Protein AF-A0A496QM05-F1 (afdb_monomer_lite)

Secondary structure (DSSP, 8-state):
----HHHHHHHHHHTTSS-HHHHHHHHHHHHHHHHHHHHHHHHHSS---S---SHHHHHHHHHHHH-TT--HHHHHHHHHHHHHHHHHHHHHH--

pLDDT: mean 81.75, std 12.39, range [35.06, 92.94]

Structure (mmCIF, N/CA/C/O backbone):
data_AF-A0A496QM05-F1
#
_entry.id   AF-A0A496QM05-F1
#
loop_
_atom_site.group_PDB
_atom_site.id
_atom_site.type_symbol
_atom_site.label_atom_id
_atom_site.label_alt_id
_atom_site.label_comp_id
_atom_site.label_asym_id
_atom_site.label_entity_id
_atom_site.label_seq_id
_atom_site.pdbx_PDB_ins_code
_atom_site.Cartn_x
_atom_site.Cartn_y
_atom_site.Cartn_z
_atom_site.occupancy
_atom_site.B_iso_or_equiv
_atom_site.auth_seq_id
_atom_site.auth_comp_id
_atom_site.auth_asym_id
_atom_site.auth_atom_id
_atom_site.pdbx_PDB_model_num
ATOM 1 N N . LEU A 1 1 ? 22.540 -7.314 4.298 1.00 35.06 1 LEU A N 1
ATOM 2 C CA . LEU A 1 1 ? 21.984 -7.140 2.940 1.00 35.06 1 LEU A CA 1
ATOM 3 C C . LEU A 1 1 ? 20.474 -7.001 3.058 1.00 35.06 1 LEU A C 1
ATOM 5 O O . LEU A 1 1 ? 19.810 -8.009 3.252 1.00 35.06 1 LEU A O 1
ATOM 9 N N . SER A 1 2 ? 19.907 -5.801 2.961 1.00 40.22 2 SER A N 1
ATOM 10 C CA . SER A 1 2 ? 18.483 -5.684 2.630 1.00 40.22 2 SER A CA 1
ATOM 11 C C . SER A 1 2 ? 18.355 -5.825 1.116 1.00 40.22 2 SER A 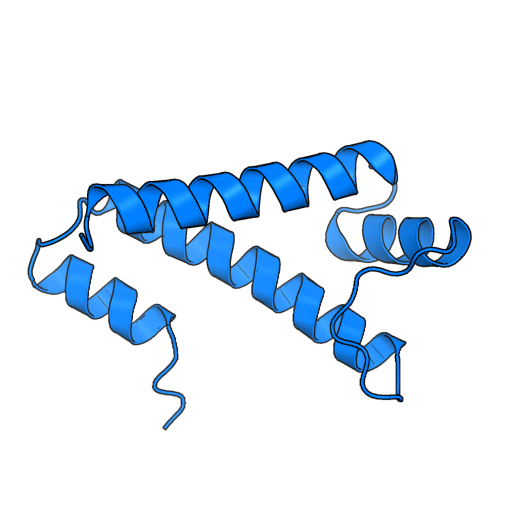C 1
ATOM 13 O O . SER A 1 2 ? 18.100 -4.830 0.450 1.00 40.22 2 SER A O 1
ATOM 15 N N . GLY A 1 3 ? 18.602 -7.036 0.592 1.00 44.41 3 GLY A N 1
ATOM 16 C CA . GLY A 1 3 ? 18.364 -7.412 -0.810 1.00 44.41 3 GLY A CA 1
ATOM 17 C C . GLY A 1 3 ? 16.863 -7.447 -1.066 1.00 44.41 3 GLY A C 1
ATOM 18 O O . GLY A 1 3 ? 16.251 -8.504 -1.189 1.00 44.41 3 GLY A O 1
ATOM 19 N N . ASN A 1 4 ? 16.263 -6.273 -0.934 1.00 69.38 4 ASN A N 1
ATOM 20 C CA . ASN A 1 4 ? 14.842 -6.056 -0.796 1.00 69.38 4 ASN A CA 1
ATOM 21 C C . ASN A 1 4 ? 14.267 -5.789 -2.186 1.00 69.38 4 ASN A C 1
ATOM 23 O O . ASN A 1 4 ? 14.975 -5.323 -3.071 1.00 69.38 4 ASN A O 1
ATOM 27 N N . THR A 1 5 ? 12.985 -6.070 -2.373 1.00 75.88 5 THR A N 1
ATOM 28 C CA . THR A 1 5 ? 12.241 -5.934 -3.631 1.00 75.88 5 THR A CA 1
ATOM 29 C C . THR A 1 5 ? 12.561 -4.663 -4.445 1.00 75.88 5 THR A C 1
ATOM 31 O O . THR A 1 5 ? 12.543 -4.724 -5.671 1.00 75.88 5 THR A O 1
ATOM 34 N N . LEU A 1 6 ? 12.927 -3.543 -3.806 1.00 82.62 6 LEU A N 1
ATOM 35 C CA . LEU A 1 6 ? 13.354 -2.305 -4.474 1.00 82.62 6 LEU A CA 1
ATOM 36 C C . LEU A 1 6 ? 14.644 -2.459 -5.295 1.00 82.62 6 LEU A C 1
ATOM 38 O O . LEU A 1 6 ? 14.694 -1.974 -6.420 1.00 82.62 6 LEU A O 1
ATOM 42 N N . ASP A 1 7 ? 15.657 -3.168 -4.787 1.00 81.69 7 ASP A N 1
ATOM 43 C CA . ASP A 1 7 ? 16.916 -3.406 -5.514 1.00 81.69 7 ASP A CA 1
ATOM 44 C C . ASP A 1 7 ? 16.675 -4.263 -6.766 1.00 81.69 7 ASP A C 1
ATOM 46 O O . ASP A 1 7 ? 17.321 -4.082 -7.802 1.00 81.69 7 ASP A O 1
ATOM 50 N N . GLY A 1 8 ? 15.700 -5.175 -6.681 1.00 83.06 8 GLY A N 1
ATOM 51 C CA . GLY A 1 8 ? 15.213 -5.957 -7.814 1.00 83.06 8 GLY A CA 1
ATOM 52 C C . GLY A 1 8 ? 14.538 -5.074 -8.862 1.00 83.06 8 GLY A C 1
ATOM 53 O O . GLY A 1 8 ? 14.879 -5.158 -10.039 1.00 83.06 8 GLY A O 1
ATOM 54 N N . ILE A 1 9 ? 13.636 -4.178 -8.445 1.00 83.38 9 ILE A N 1
ATOM 55 C CA . ILE A 1 9 ? 12.945 -3.254 -9.360 1.00 83.38 9 ILE A CA 1
ATOM 56 C C . ILE A 1 9 ? 13.936 -2.286 -10.030 1.00 83.38 9 ILE A C 1
ATOM 58 O O . ILE A 1 9 ? 13.852 -2.058 -11.237 1.00 83.38 9 ILE A O 1
ATOM 62 N N . GLU A 1 10 ? 14.912 -1.762 -9.285 1.00 84.06 10 GLU A N 1
ATOM 63 C CA . GLU A 1 10 ? 15.976 -0.909 -9.830 1.00 84.06 10 GLU A CA 1
ATOM 64 C C . GLU A 1 10 ? 16.881 -1.667 -10.811 1.00 84.06 10 GLU A C 1
ATOM 66 O O . GLU A 1 10 ? 17.282 -1.119 -11.838 1.00 84.06 10 GLU A O 1
ATOM 71 N N . SER A 1 11 ? 17.172 -2.943 -10.549 1.00 84.69 11 SER A N 1
ATOM 72 C CA . SER A 1 11 ? 17.897 -3.798 -11.499 1.00 84.69 11 SER A CA 1
ATOM 73 C C . SER A 1 11 ? 17.099 -4.012 -12.792 1.00 84.69 11 SER A C 1
ATOM 75 O O . SER A 1 11 ? 17.641 -3.819 -13.877 1.00 84.69 11 SER A O 1
ATOM 77 N N . LEU A 1 12 ? 15.796 -4.304 -12.699 1.00 84.44 12 LEU A N 1
ATOM 78 C CA . LEU A 1 12 ? 14.916 -4.450 -13.869 1.00 84.44 12 LEU A CA 1
ATOM 79 C C . LEU A 1 12 ? 14.841 -3.162 -14.708 1.00 84.44 12 LEU A C 1
ATOM 81 O O . LEU A 1 12 ? 14.827 -3.221 -15.939 1.00 84.44 12 LEU A O 1
ATOM 85 N N . LYS A 1 13 ? 14.845 -1.998 -14.046 1.00 85.44 13 LYS A N 1
ATOM 86 C CA . LYS A 1 13 ? 14.919 -0.681 -14.693 1.00 85.44 13 LYS A CA 1
ATOM 87 C C . LYS A 1 13 ? 16.244 -0.482 -15.431 1.00 85.44 13 LYS A C 1
ATOM 89 O O . LYS A 1 13 ? 16.242 -0.048 -16.582 1.00 85.44 13 LYS A O 1
ATOM 94 N N . LYS A 1 14 ? 17.375 -0.796 -14.785 1.00 86.31 14 LYS A N 1
ATOM 95 C CA . LYS A 1 14 ? 18.726 -0.653 -15.365 1.00 86.31 14 LYS A CA 1
ATOM 96 C C . LYS A 1 14 ? 18.913 -1.510 -16.613 1.00 86.31 14 LYS A C 1
ATOM 98 O O . LYS A 1 14 ? 19.426 -1.012 -17.611 1.00 86.31 14 LYS A O 1
ATOM 103 N N . GLU A 1 15 ? 18.422 -2.744 -16.575 1.00 88.50 15 GLU A N 1
ATOM 104 C CA . GLU A 1 15 ? 18.449 -3.675 -17.710 1.00 88.50 15 GLU A CA 1
ATOM 105 C C . GLU A 1 15 ? 17.385 -3.356 -18.781 1.00 88.50 15 GLU A C 1
ATOM 107 O O . GLU A 1 15 ? 17.277 -4.063 -19.780 1.00 88.50 15 GLU A O 1
ATOM 112 N N . LYS A 1 16 ? 16.594 -2.283 -18.601 1.00 84.06 16 LYS A N 1
ATOM 113 C CA . LYS A 1 16 ? 15.505 -1.852 -19.500 1.00 84.06 16 LYS A CA 1
ATOM 114 C C . LYS A 1 16 ? 14.452 -2.939 -19.762 1.00 84.06 16 LYS A C 1
ATOM 116 O O . LYS A 1 16 ? 13.780 -2.914 -20.791 1.00 84.06 16 LYS A O 1
ATOM 121 N N . LEU A 1 17 ? 14.292 -3.870 -18.822 1.00 85.25 17 LEU A N 1
ATOM 122 C CA . LEU A 1 17 ? 13.291 -4.941 -18.884 1.00 85.25 17 LEU A CA 1
ATOM 123 C C . LEU A 1 17 ? 11.885 -4.425 -18.558 1.00 85.25 17 LEU A C 1
ATOM 125 O O . LEU A 1 17 ? 10.895 -5.012 -18.983 1.00 85.25 17 LEU A O 1
ATOM 129 N N . LEU A 1 18 ? 11.806 -3.308 -17.832 1.00 85.19 18 LEU A N 1
ATOM 130 C CA . LEU A 1 18 ? 10.573 -2.597 -17.521 1.00 85.19 18 LEU A CA 1
ATOM 131 C C . LEU A 1 18 ? 10.695 -1.111 -17.894 1.00 85.19 18 LEU A C 1
ATOM 133 O O . LEU A 1 18 ? 11.762 -0.519 -17.700 1.00 85.19 18 LEU A O 1
ATOM 137 N N . PRO A 1 19 ? 9.610 -0.475 -18.376 1.00 88.12 19 PRO A N 1
ATOM 138 C CA . PRO A 1 19 ? 9.553 0.975 -18.516 1.00 88.12 19 PRO A CA 1
ATOM 139 C C . PRO A 1 19 ? 9.787 1.679 -17.173 1.00 88.12 19 PRO A C 1
ATOM 141 O O . PRO A 1 19 ? 9.336 1.208 -16.126 1.00 88.12 19 PRO A O 1
ATOM 144 N N . THR A 1 20 ? 10.442 2.841 -17.202 1.00 87.00 20 THR A N 1
ATOM 145 C CA . THR A 1 20 ? 10.758 3.617 -15.988 1.00 87.00 20 THR A CA 1
ATOM 146 C C . THR A 1 20 ? 9.500 3.969 -15.194 1.00 87.00 20 THR A C 1
ATOM 148 O O . THR A 1 20 ? 9.502 3.925 -13.967 1.00 87.00 20 THR A O 1
ATOM 151 N N . GLU A 1 21 ? 8.410 4.265 -15.894 1.00 88.00 21 GLU A N 1
ATOM 152 C CA . GLU A 1 21 ? 7.105 4.611 -15.338 1.00 88.00 21 GLU A CA 1
ATOM 153 C C . GLU A 1 21 ? 6.498 3.426 -14.574 1.00 88.00 21 GLU A C 1
ATOM 155 O O . GLU A 1 21 ? 5.937 3.600 -13.493 1.00 88.00 21 GLU A O 1
ATOM 160 N N . VAL A 1 22 ? 6.671 2.208 -15.101 1.00 87.44 22 VAL A N 1
ATOM 161 C CA . VAL A 1 22 ? 6.230 0.966 -14.450 1.00 87.44 22 VAL A CA 1
ATOM 162 C C . VAL A 1 22 ? 7.055 0.700 -13.193 1.00 87.44 22 VAL A C 1
ATOM 164 O O . VAL A 1 22 ? 6.492 0.377 -12.149 1.00 87.44 22 VAL A O 1
ATOM 167 N N . CYS A 1 23 ? 8.376 0.885 -13.259 1.00 88.44 23 CYS A N 1
ATOM 168 C CA . CYS A 1 23 ? 9.251 0.744 -12.095 1.00 88.44 23 CYS A CA 1
ATOM 169 C C . CYS A 1 23 ? 8.902 1.740 -10.985 1.00 88.44 23 CYS A C 1
ATOM 171 O O . CYS A 1 23 ? 8.830 1.345 -9.825 1.00 88.44 23 CYS A O 1
ATOM 173 N N . HIS A 1 24 ? 8.652 3.009 -11.321 1.00 89.19 24 HIS A N 1
ATOM 174 C CA . HIS A 1 24 ? 8.242 4.006 -10.331 1.00 89.19 24 HIS A CA 1
ATOM 175 C C . HIS A 1 24 ? 6.909 3.632 -9.672 1.00 89.19 24 HIS A C 1
ATOM 177 O O . HIS A 1 24 ? 6.838 3.616 -8.445 1.00 89.19 24 HIS A O 1
ATOM 183 N N . GLY A 1 25 ? 5.900 3.231 -10.454 1.00 90.25 25 GLY A N 1
ATOM 184 C CA . GLY A 1 25 ? 4.621 2.776 -9.900 1.00 90.25 25 GLY A CA 1
ATOM 185 C C . GLY A 1 25 ? 4.766 1.559 -8.977 1.00 90.25 25 GLY A C 1
ATOM 186 O O . GLY A 1 25 ? 4.178 1.522 -7.900 1.00 90.25 25 GLY A O 1
ATOM 187 N N . LEU A 1 26 ? 5.607 0.588 -9.347 1.00 88.06 26 LEU A N 1
ATOM 188 C CA . LEU A 1 26 ? 5.896 -0.582 -8.510 1.00 88.06 26 LEU A CA 1
ATOM 189 C C . LEU A 1 26 ? 6.582 -0.219 -7.190 1.00 88.06 26 LEU A C 1
ATOM 191 O O . LEU A 1 26 ? 6.263 -0.805 -6.155 1.00 88.06 26 LEU A O 1
ATOM 195 N N . ILE A 1 27 ? 7.522 0.727 -7.219 1.00 89.81 27 ILE A N 1
ATOM 196 C CA . ILE A 1 27 ? 8.206 1.212 -6.016 1.00 89.81 27 ILE A CA 1
ATOM 197 C C . ILE A 1 27 ? 7.205 1.894 -5.080 1.00 89.81 27 ILE A C 1
ATOM 199 O O . ILE A 1 27 ? 7.189 1.587 -3.888 1.00 89.81 27 ILE A O 1
ATOM 203 N N . GLU A 1 28 ? 6.353 2.776 -5.606 1.00 90.94 28 GLU A N 1
ATOM 204 C CA . GLU A 1 28 ? 5.322 3.465 -4.822 1.00 90.94 28 GLU A CA 1
ATOM 205 C C . GLU A 1 28 ? 4.335 2.478 -4.187 1.00 90.94 28 GLU A C 1
ATOM 207 O O . GLU A 1 28 ? 4.118 2.515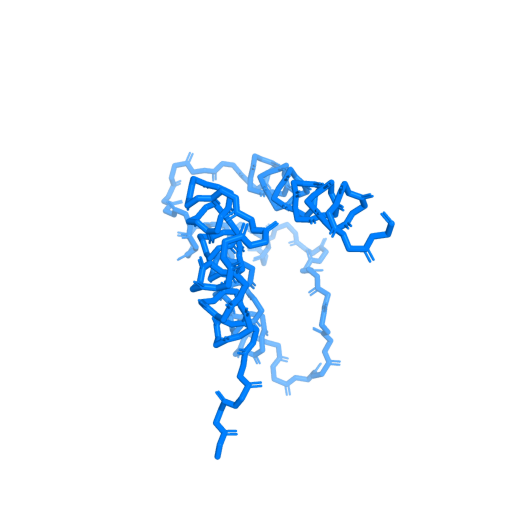 -2.972 1.00 90.94 28 GLU A O 1
ATOM 212 N N . ASP A 1 29 ? 3.805 1.544 -4.981 1.00 91.50 29 ASP A N 1
ATOM 213 C CA . ASP A 1 29 ? 2.862 0.524 -4.519 1.00 91.50 29 ASP A CA 1
ATOM 214 C C . ASP A 1 29 ? 3.492 -0.381 -3.444 1.00 91.50 29 ASP A C 1
ATOM 216 O O . ASP A 1 29 ? 2.879 -0.664 -2.409 1.00 91.50 29 ASP A O 1
ATOM 220 N N . TYR A 1 30 ? 4.744 -0.803 -3.640 1.00 89.31 30 TYR A N 1
ATOM 221 C CA . TYR A 1 30 ? 5.472 -1.615 -2.666 1.00 89.31 30 TYR A CA 1
ATOM 222 C C . TYR A 1 30 ? 5.733 -0.859 -1.358 1.00 89.31 30 TYR A C 1
ATOM 224 O O . TYR A 1 30 ? 5.496 -1.404 -0.278 1.00 89.31 30 TYR A O 1
ATOM 232 N N . LEU A 1 31 ? 6.198 0.393 -1.426 1.00 90.06 31 LEU A N 1
ATOM 233 C CA . LEU A 1 31 ? 6.448 1.214 -0.238 1.00 90.06 31 LEU A CA 1
ATOM 234 C C . LEU A 1 31 ? 5.161 1.472 0.548 1.00 90.06 31 LEU A C 1
ATOM 236 O O . LEU A 1 31 ? 5.177 1.443 1.782 1.00 90.06 31 LEU A O 1
ATOM 240 N N . TYR A 1 32 ? 4.045 1.678 -0.152 1.00 90.44 32 TYR A N 1
ATOM 241 C CA . TYR A 1 32 ? 2.733 1.827 0.461 1.00 90.44 32 TYR A CA 1
ATOM 242 C C . TYR A 1 32 ? 2.323 0.572 1.241 1.00 90.44 32 TYR A C 1
ATOM 244 O O . TYR A 1 32 ? 2.031 0.646 2.438 1.00 90.44 32 TYR A O 1
ATOM 252 N N . LEU A 1 33 ? 2.382 -0.600 0.601 1.00 88.75 33 LEU A N 1
ATOM 253 C CA . LEU A 1 33 ? 2.050 -1.872 1.247 1.00 88.75 33 LEU A CA 1
ATOM 254 C C . LEU A 1 33 ? 2.994 -2.187 2.415 1.00 88.75 33 LEU A C 1
ATOM 256 O O . LEU A 1 33 ? 2.537 -2.644 3.463 1.00 88.75 33 LEU A O 1
ATOM 260 N N . ARG A 1 34 ? 4.291 -1.886 2.277 1.00 87.31 34 ARG A N 1
ATOM 261 C CA . ARG A 1 34 ? 5.283 -2.076 3.342 1.00 87.31 34 ARG A CA 1
ATOM 262 C C . ARG A 1 34 ? 5.010 -1.175 4.547 1.00 87.31 34 ARG A C 1
ATOM 264 O O . ARG A 1 34 ? 5.171 -1.616 5.682 1.00 87.31 34 ARG A O 1
ATOM 271 N N . ARG A 1 35 ? 4.560 0.066 4.329 1.00 88.44 35 ARG A N 1
ATOM 272 C CA . ARG A 1 35 ? 4.153 0.970 5.417 1.00 88.44 35 ARG A CA 1
ATOM 273 C C . ARG A 1 35 ? 2.962 0.407 6.193 1.00 88.44 35 ARG A C 1
ATOM 275 O O . ARG A 1 35 ? 2.980 0.445 7.421 1.00 88.44 35 ARG A O 1
ATOM 282 N N . ILE A 1 36 ? 1.961 -0.127 5.491 1.00 87.44 36 ILE A N 1
ATOM 283 C CA . ILE A 1 36 ? 0.801 -0.772 6.123 1.00 87.44 36 ILE A CA 1
ATOM 284 C C . ILE A 1 36 ? 1.248 -1.999 6.917 1.00 87.44 36 ILE A C 1
ATOM 286 O O . ILE A 1 36 ? 0.897 -2.120 8.085 1.00 87.44 36 ILE A O 1
ATOM 290 N N . GLU A 1 37 ? 2.062 -2.873 6.322 1.00 85.50 37 GLU A N 1
ATOM 291 C CA . GLU A 1 37 ? 2.589 -4.065 6.994 1.00 85.50 37 GLU A CA 1
ATOM 292 C C . GLU A 1 37 ? 3.349 -3.707 8.275 1.00 85.50 37 GLU A C 1
ATOM 294 O O . GLU A 1 37 ? 3.089 -4.291 9.324 1.00 85.50 37 GLU A O 1
ATOM 299 N N . HIS A 1 38 ? 4.256 -2.730 8.220 1.00 84.31 38 HIS A N 1
ATOM 300 C CA . HIS A 1 38 ? 4.994 -2.289 9.403 1.00 84.31 38 HIS A CA 1
ATOM 301 C C . HIS A 1 38 ? 4.082 -1.730 10.487 1.00 84.31 38 HIS A C 1
ATOM 303 O O . HIS A 1 38 ? 4.312 -1.976 11.670 1.00 84.31 38 HIS A O 1
ATOM 309 N N . PHE A 1 39 ? 3.035 -1.001 10.107 1.00 82.06 39 PHE A N 1
ATOM 310 C CA . PHE A 1 39 ? 2.077 -0.517 11.084 1.00 82.06 39 PHE A CA 1
ATOM 311 C C . PHE A 1 39 ? 1.300 -1.668 11.733 1.00 82.06 39 PHE A C 1
ATOM 313 O O . PHE A 1 39 ? 1.182 -1.691 12.954 1.00 82.06 39 PHE A O 1
ATOM 320 N N . LEU A 1 40 ? 0.833 -2.642 10.946 1.00 81.31 40 LEU A N 1
ATOM 321 C CA . LEU A 1 40 ? 0.167 -3.839 11.469 1.00 81.31 40 LEU A CA 1
ATOM 322 C C . LEU A 1 40 ? 1.091 -4.620 12.415 1.00 81.31 40 LEU A C 1
ATOM 324 O O . LEU A 1 40 ? 0.676 -4.990 13.506 1.00 81.31 40 LEU A O 1
ATOM 328 N N . GLN A 1 41 ? 2.371 -4.784 12.063 1.00 79.19 41 GLN A N 1
ATOM 329 C CA . GLN A 1 41 ? 3.369 -5.432 12.925 1.00 79.19 41 GLN A CA 1
ATOM 330 C C . GLN A 1 41 ? 3.525 -4.733 14.285 1.00 79.19 41 GLN A C 1
ATOM 332 O O . GLN A 1 41 ? 3.638 -5.409 15.306 1.00 79.19 41 GLN A O 1
ATOM 337 N N . ILE A 1 42 ? 3.534 -3.396 14.307 1.00 78.69 42 ILE A N 1
ATOM 338 C CA . ILE A 1 42 ? 3.628 -2.603 15.544 1.00 78.69 42 ILE A CA 1
ATOM 339 C C . ILE A 1 42 ? 2.326 -2.685 16.346 1.00 78.69 42 ILE A C 1
ATOM 341 O O . ILE A 1 42 ? 2.364 -2.772 17.571 1.00 78.69 42 ILE A O 1
ATOM 345 N N . PHE A 1 43 ? 1.183 -2.630 15.661 1.00 73.56 43 PHE A N 1
ATOM 346 C CA . PHE A 1 43 ? -0.131 -2.616 16.291 1.00 73.56 43 PHE A CA 1
ATOM 347 C C . PHE A 1 43 ? -0.465 -3.953 16.953 1.00 73.56 43 PHE A C 1
ATOM 349 O O . PHE A 1 43 ? -1.058 -3.975 18.027 1.00 73.56 43 PHE A O 1
ATOM 356 N N . GLU A 1 44 ? -0.071 -5.066 16.337 1.00 65.81 44 GLU A N 1
ATOM 357 C CA . GLU A 1 44 ? -0.590 -6.358 16.758 1.00 65.81 44 GLU A CA 1
ATOM 358 C C . GLU A 1 44 ? 0.167 -7.041 17.892 1.00 65.81 44 GLU A C 1
ATOM 360 O O . GLU A 1 44 ? -0.440 -7.868 18.555 1.00 65.81 44 GLU A O 1
ATOM 365 N N . ASN A 1 45 ? 1.450 -6.762 18.148 1.00 60.56 45 ASN A N 1
ATOM 366 C CA . ASN A 1 45 ? 2.289 -7.427 19.176 1.00 60.56 45 ASN A CA 1
ATOM 367 C C . ASN A 1 45 ? 2.221 -8.990 19.236 1.00 60.56 45 ASN A C 1
ATOM 369 O O . ASN A 1 45 ? 2.874 -9.609 20.075 1.00 60.56 45 ASN A O 1
ATOM 373 N N . LEU A 1 46 ? 1.464 -9.638 18.339 1.00 46.50 46 LEU A N 1
ATOM 374 C CA . LEU A 1 46 ? 1.051 -11.041 18.304 1.00 46.50 46 LEU A CA 1
ATOM 375 C C . LEU A 1 46 ? 0.741 -11.443 16.844 1.00 46.50 46 LEU A C 1
ATOM 377 O O . LEU A 1 46 ? -0.397 -11.659 16.468 1.00 46.50 46 LEU A O 1
ATOM 381 N N . LYS A 1 47 ? 1.786 -11.562 16.017 1.00 44.25 47 LYS A N 1
ATOM 382 C CA . LYS A 1 47 ? 1.888 -12.416 14.808 1.00 44.25 47 LYS A CA 1
ATOM 383 C C . LYS A 1 47 ? 0.630 -12.657 13.918 1.00 44.25 47 LYS A C 1
ATOM 385 O O . LYS A 1 47 ? 0.505 -13.771 13.405 1.00 44.25 47 LYS A O 1
ATOM 390 N N . THR A 1 48 ? -0.242 -11.690 13.617 1.00 55.47 48 THR A N 1
ATOM 391 C CA . THR A 1 48 ? -1.209 -11.847 12.509 1.00 55.47 48 THR A CA 1
ATOM 392 C C . THR A 1 48 ? -0.952 -10.833 11.375 1.00 55.47 48 THR A C 1
ATOM 394 O O . THR A 1 48 ? -1.069 -9.625 11.484 1.00 55.47 48 THR A O 1
ATOM 397 N N . HIS A 1 49 ? -0.514 -11.311 10.203 1.00 60.38 49 HIS A N 1
ATOM 398 C CA . HIS A 1 49 ? -0.259 -10.455 9.024 1.00 60.38 49 HIS A CA 1
ATOM 399 C C . HIS A 1 49 ? -1.564 -10.101 8.280 1.00 60.38 49 HIS A C 1
ATOM 401 O O . HIS A 1 49 ? -1.619 -10.101 7.049 1.00 60.38 49 HIS A O 1
ATOM 407 N N . THR A 1 50 ? -2.646 -9.862 9.017 1.00 71.69 50 THR A N 1
ATOM 408 C CA . THR A 1 50 ? -3.991 -9.652 8.477 1.00 71.69 50 THR A CA 1
ATOM 409 C C . THR A 1 50 ? -4.483 -8.253 8.801 1.00 71.69 50 THR A C 1
ATOM 411 O O . THR A 1 50 ? -4.082 -7.654 9.790 1.00 71.69 50 THR A O 1
ATOM 414 N N . 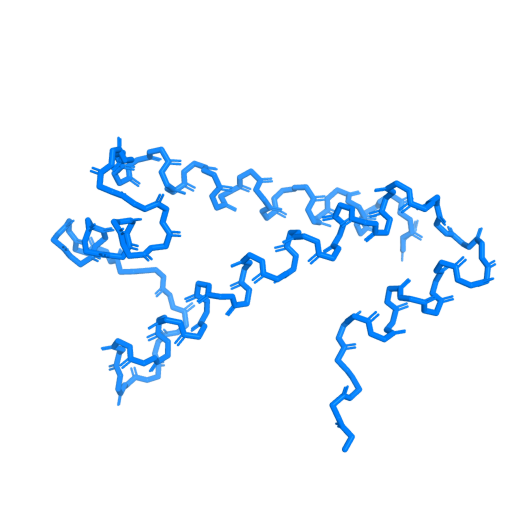LEU A 1 51 ? -5.339 -7.704 7.939 1.00 75.62 51 LEU A N 1
ATOM 415 C CA . LEU A 1 51 ? -5.997 -6.440 8.255 1.00 75.62 51 LEU A CA 1
ATOM 416 C C . LEU A 1 51 ? -6.928 -6.645 9.457 1.00 75.62 51 LEU A C 1
ATOM 418 O O . LEU A 1 51 ? -7.569 -7.699 9.534 1.00 75.62 51 LEU A O 1
ATOM 422 N N . PRO A 1 52 ? -7.031 -5.658 10.362 1.00 76.31 52 PRO A N 1
ATOM 423 C CA . PRO A 1 52 ? -7.952 -5.739 11.479 1.00 76.31 52 PRO A CA 1
ATOM 424 C C . PRO A 1 52 ? -9.385 -5.874 10.960 1.00 76.31 52 PRO A C 1
ATOM 426 O O . PRO A 1 52 ? -9.789 -5.184 10.024 1.00 76.31 52 PRO A O 1
ATOM 429 N N . THR A 1 53 ? -10.154 -6.767 11.576 1.00 75.88 53 THR A N 1
ATOM 430 C CA . THR A 1 53 ? -11.572 -6.980 11.251 1.00 75.88 53 THR A CA 1
ATOM 431 C C . THR A 1 53 ? -12.510 -6.113 12.089 1.00 75.88 53 THR A C 1
ATOM 433 O O . THR A 1 53 ? -13.708 -6.103 11.831 1.00 75.88 53 THR A O 1
ATOM 436 N N . GLY A 1 54 ? -11.991 -5.431 13.114 1.00 80.75 54 GLY A N 1
ATOM 437 C CA . GLY A 1 54 ? -12.760 -4.517 13.953 1.00 80.75 54 GLY A CA 1
ATOM 438 C C . GLY A 1 54 ? -12.809 -3.105 13.366 1.00 80.75 54 GLY A C 1
ATOM 439 O O . GLY A 1 54 ? -11.802 -2.579 12.887 1.00 80.75 54 GLY A O 1
ATOM 440 N N . ASP A 1 55 ? -13.990 -2.487 13.409 1.00 83.06 55 ASP A N 1
ATOM 441 C CA . ASP A 1 55 ? -14.237 -1.178 12.791 1.00 83.06 55 ASP A CA 1
ATOM 442 C C . ASP A 1 55 ? -13.367 -0.064 13.395 1.00 83.06 55 ASP A C 1
ATOM 444 O O . ASP A 1 55 ? -12.873 0.802 12.674 1.00 83.06 55 ASP A O 1
ATOM 448 N N . LYS A 1 56 ? -13.135 -0.097 14.714 1.00 84.31 56 LYS A N 1
ATOM 449 C CA . LYS A 1 56 ? -12.344 0.925 15.421 1.00 84.31 56 LYS A CA 1
ATOM 450 C C . LYS A 1 56 ? -10.860 0.825 15.090 1.00 84.31 56 LYS A C 1
ATOM 452 O O . LYS A 1 56 ? -10.189 1.840 14.919 1.00 84.31 56 LYS A O 1
ATOM 457 N N . GLU A 1 57 ? -10.342 -0.393 15.013 1.00 82.94 57 GLU A N 1
ATOM 458 C CA . GLU A 1 57 ? -8.957 -0.673 14.654 1.00 82.94 57 GLU A CA 1
ATOM 459 C C . GLU A 1 57 ? -8.695 -0.305 13.193 1.00 82.94 57 GLU A C 1
ATOM 461 O O . GLU A 1 57 ? -7.672 0.309 12.883 1.00 82.94 57 GLU A O 1
ATOM 466 N N . LEU A 1 58 ? -9.642 -0.616 12.303 1.00 86.31 58 LEU A N 1
ATOM 467 C CA . LEU A 1 58 ? -9.563 -0.235 10.900 1.00 86.31 58 LEU A CA 1
ATOM 468 C C . LEU A 1 58 ? -9.627 1.288 10.714 1.00 86.31 58 LEU A C 1
ATOM 470 O O . LEU A 1 58 ? -8.868 1.826 9.911 1.00 86.31 58 LEU A O 1
ATOM 474 N N . GLU A 1 59 ? -10.473 1.991 11.469 1.00 88.12 59 GLU A N 1
ATOM 475 C CA . GLU A 1 59 ? -10.531 3.457 11.463 1.00 88.12 59 GLU A CA 1
ATOM 476 C C . GLU A 1 59 ? -9.238 4.093 11.996 1.00 88.12 59 GLU A C 1
ATOM 478 O O . GLU A 1 59 ? -8.716 5.046 11.414 1.00 88.12 59 GLU A O 1
ATOM 483 N N . ALA A 1 60 ? -8.673 3.560 13.080 1.00 86.12 60 ALA A N 1
ATOM 484 C CA . ALA A 1 60 ? -7.396 4.037 13.602 1.00 86.12 60 ALA A CA 1
ATOM 485 C C . ALA A 1 60 ? -6.261 3.831 12.585 1.00 86.12 60 ALA A C 1
ATOM 487 O O . ALA A 1 60 ? -5.444 4.731 12.371 1.00 86.12 60 ALA A O 1
ATOM 488 N N . LEU A 1 61 ? -6.233 2.667 11.928 1.00 86.38 61 LEU A N 1
ATOM 489 C CA . LEU A 1 61 ? -5.280 2.340 10.872 1.00 86.38 61 LEU A CA 1
ATOM 490 C C . LEU A 1 61 ? -5.432 3.271 9.662 1.00 86.38 61 LEU A C 1
ATOM 492 O O . LEU A 1 61 ? -4.437 3.843 9.213 1.00 86.38 61 LEU A O 1
ATOM 496 N N . SER A 1 62 ? -6.656 3.458 9.155 1.00 89.88 62 SER A N 1
ATOM 497 C CA . SER A 1 62 ? -6.914 4.298 7.981 1.00 89.88 62 SER A CA 1
ATOM 498 C C . SER A 1 62 ? -6.464 5.736 8.234 1.00 89.88 62 SER A C 1
ATOM 500 O O . SER A 1 62 ? -5.679 6.288 7.460 1.00 89.88 62 SER A O 1
ATOM 502 N N . ARG A 1 63 ? -6.835 6.301 9.391 1.00 89.69 63 ARG A N 1
ATOM 503 C CA . ARG A 1 63 ? -6.434 7.654 9.796 1.00 89.69 63 ARG A CA 1
ATOM 504 C C . ARG A 1 63 ? -4.926 7.809 9.940 1.00 89.69 63 ARG A C 1
ATOM 506 O O . ARG A 1 63 ? -4.382 8.878 9.672 1.00 89.69 63 ARG A O 1
ATOM 513 N N . ARG A 1 64 ? -4.232 6.759 10.376 1.00 88.19 64 ARG A N 1
ATOM 514 C CA . ARG A 1 64 ? -2.787 6.795 10.608 1.00 88.19 64 ARG A CA 1
ATOM 515 C C . ARG A 1 64 ? -1.968 6.697 9.325 1.00 88.19 64 ARG A C 1
ATOM 517 O O . ARG A 1 64 ? -0.882 7.272 9.272 1.00 88.19 64 ARG A O 1
ATOM 524 N N . ILE A 1 65 ? -2.464 5.970 8.325 1.00 88.81 65 ILE A N 1
ATOM 525 C CA . ILE A 1 65 ? -1.775 5.775 7.045 1.00 88.81 65 ILE A CA 1
ATOM 526 C C . ILE A 1 65 ? -2.099 6.896 6.050 1.00 88.81 65 ILE A C 1
ATOM 528 O O . ILE A 1 65 ? -1.192 7.366 5.365 1.00 88.81 65 ILE A O 1
ATOM 532 N N . GLU A 1 66 ? -3.359 7.328 5.987 1.00 90.25 66 GLU A N 1
ATOM 533 C CA . GLU A 1 66 ? -3.876 8.238 4.951 1.00 90.25 66 GLU A CA 1
ATOM 534 C C . GLU A 1 66 ? -4.244 9.628 5.479 1.00 90.25 66 GLU A C 1
ATOM 536 O O . GLU A 1 66 ? -4.269 10.588 4.714 1.00 90.25 66 GLU A O 1
ATOM 541 N N . GLY A 1 67 ? -4.505 9.753 6.781 1.00 88.69 67 GLY A N 1
ATOM 542 C CA . GLY A 1 67 ? -4.975 10.990 7.400 1.00 88.69 67 GLY A CA 1
ATOM 543 C C . GLY A 1 67 ? -6.460 10.960 7.783 1.00 88.69 67 GLY A C 1
ATOM 544 O O . GLY A 1 67 ? -7.169 9.993 7.507 1.00 88.69 67 GLY A O 1
ATOM 545 N N . PRO A 1 68 ? -6.943 12.010 8.466 1.00 85.75 68 PRO A N 1
ATOM 546 C CA . PRO A 1 68 ? -8.248 12.020 9.130 1.00 85.75 68 PRO A CA 1
ATOM 547 C C . PRO A 1 68 ? -9.457 11.965 8.186 1.00 85.75 68 PRO A C 1
ATOM 549 O O . PRO A 1 68 ? -10.538 11.599 8.640 1.00 85.75 68 PRO A O 1
ATOM 552 N N . ASP A 1 69 ? -9.283 12.314 6.911 1.00 89.31 69 ASP A N 1
ATOM 553 C CA . ASP A 1 69 ? -10.388 12.506 5.965 1.00 89.31 69 ASP A CA 1
ATOM 554 C C . ASP A 1 69 ? -10.804 11.226 5.222 1.00 89.31 69 ASP A C 1
ATOM 556 O O . ASP A 1 69 ? -11.813 11.229 4.516 1.00 89.31 69 ASP A O 1
ATOM 560 N N . ILE A 1 70 ? -10.050 10.125 5.352 1.00 90.19 70 ILE A N 1
ATOM 561 C CA . ILE A 1 70 ? -10.371 8.887 4.635 1.00 90.19 70 ILE A CA 1
ATOM 562 C C . ILE A 1 70 ? -11.384 8.034 5.404 1.00 90.19 70 ILE A C 1
ATOM 564 O O . ILE A 1 70 ? -11.235 7.780 6.604 1.00 90.19 70 ILE A O 1
ATOM 568 N N . SER A 1 71 ? -12.379 7.504 4.691 1.00 91.69 71 SER A N 1
ATOM 569 C CA . SER A 1 71 ? -13.236 6.470 5.260 1.00 91.69 71 SER A CA 1
ATOM 570 C C . SER A 1 71 ? -12.480 5.129 5.350 1.00 91.69 71 SER A C 1
ATOM 572 O O . SER A 1 71 ? -11.651 4.817 4.486 1.00 91.69 71 SER A O 1
ATOM 574 N N . PRO A 1 72 ? -12.769 4.281 6.355 1.00 88.50 72 PRO A N 1
ATOM 575 C CA . PRO A 1 72 ? -12.214 2.927 6.430 1.00 88.50 72 PRO A CA 1
ATOM 576 C C . PRO A 1 72 ? -12.458 2.098 5.156 1.00 88.50 72 PRO A C 1
ATOM 578 O O . PRO A 1 72 ? -11.608 1.309 4.745 1.00 88.50 72 PRO A O 1
ATOM 581 N N . GLN A 1 73 ? -13.603 2.305 4.498 1.00 89.81 73 GLN A N 1
ATOM 582 C CA . GLN A 1 73 ? -13.974 1.604 3.268 1.00 89.81 73 GLN A CA 1
ATOM 583 C C . GLN A 1 73 ? -13.131 2.055 2.070 1.00 89.81 73 GLN A C 1
ATOM 585 O O . GLN A 1 73 ? -12.640 1.212 1.317 1.00 89.81 73 GLN A O 1
ATOM 590 N N . ASP A 1 74 ? -12.905 3.363 1.922 1.00 91.50 74 ASP A N 1
ATOM 591 C CA . ASP A 1 74 ? -12.048 3.905 0.862 1.00 91.50 74 ASP A CA 1
ATOM 592 C C . ASP A 1 74 ? -10.593 3.472 1.049 1.00 91.50 74 ASP A C 1
ATOM 594 O O . ASP A 1 74 ? -9.910 3.135 0.081 1.00 91.50 74 ASP A O 1
ATOM 598 N N . PHE A 1 75 ? -10.133 3.394 2.300 1.00 90.88 75 PHE A N 1
ATOM 599 C CA . PHE A 1 75 ? -8.819 2.854 2.626 1.00 90.88 75 PHE A CA 1
ATOM 600 C C . PHE A 1 75 ? -8.677 1.385 2.201 1.00 90.88 75 PHE A C 1
ATOM 602 O O . PHE A 1 75 ? -7.730 1.036 1.493 1.00 90.88 75 PHE A O 1
ATOM 609 N N . LEU A 1 76 ? -9.639 0.523 2.553 1.00 90.00 76 LEU A N 1
ATOM 610 C CA . LEU A 1 76 ? -9.637 -0.880 2.119 1.00 90.00 76 LEU A CA 1
ATOM 611 C C . LEU A 1 76 ? -9.669 -1.013 0.594 1.00 90.00 76 LEU A C 1
ATOM 613 O O . LEU A 1 76 ? -8.943 -1.833 0.024 1.00 90.00 76 LEU A O 1
ATOM 617 N N . LYS A 1 77 ? -10.481 -0.191 -0.075 1.00 92.25 77 LYS A N 1
ATOM 618 C CA . LYS A 1 77 ? -10.550 -0.148 -1.535 1.00 92.25 77 LYS A CA 1
ATOM 619 C C . LYS A 1 77 ? -9.190 0.204 -2.138 1.00 92.25 77 LYS A C 1
ATOM 621 O O . LYS A 1 77 ? -8.719 -0.521 -3.010 1.00 92.25 77 LYS A O 1
ATOM 626 N N . LYS A 1 78 ? -8.511 1.228 -1.616 1.00 92.44 78 LYS A N 1
ATOM 627 C CA . LYS A 1 78 ? -7.175 1.643 -2.067 1.00 92.44 78 LYS A CA 1
ATOM 628 C C . LYS A 1 78 ? -6.119 0.555 -1.863 1.00 92.44 78 LYS A C 1
ATOM 630 O O . LYS A 1 78 ? -5.271 0.351 -2.736 1.00 92.44 78 LYS A O 1
ATOM 635 N N . ILE A 1 79 ? -6.178 -0.190 -0.755 1.00 90.81 79 ILE A N 1
ATOM 636 C CA . ILE A 1 79 ? -5.301 -1.353 -0.535 1.00 90.81 79 ILE A CA 1
ATOM 637 C C . ILE A 1 79 ? -5.538 -2.412 -1.610 1.00 90.81 79 ILE A C 1
ATOM 639 O O . ILE A 1 79 ? -4.577 -2.917 -2.193 1.00 90.81 79 ILE A O 1
ATOM 643 N N . ASN A 1 80 ? -6.800 -2.751 -1.877 1.00 91.25 80 ASN A N 1
ATOM 644 C CA . ASN A 1 80 ? -7.149 -3.762 -2.871 1.00 91.25 80 ASN A CA 1
ATOM 645 C C . ASN A 1 80 ? -6.720 -3.338 -4.279 1.00 91.25 80 ASN A C 1
ATOM 647 O O . ASN A 1 80 ? -6.053 -4.112 -4.960 1.00 91.25 80 ASN A O 1
ATOM 651 N N . GLU A 1 81 ? -6.987 -2.094 -4.675 1.00 92.94 81 GLU A N 1
ATOM 652 C CA . GLU A 1 81 ? -6.529 -1.538 -5.953 1.00 92.94 81 GLU A CA 1
ATOM 653 C C . GLU A 1 81 ? -5.001 -1.583 -6.080 1.00 92.94 81 GLU A C 1
ATOM 655 O O . GLU A 1 81 ? -4.474 -1.968 -7.122 1.00 92.94 81 GLU A O 1
ATOM 660 N N . THR A 1 82 ? -4.276 -1.248 -5.009 1.00 91.81 82 THR A N 1
ATOM 661 C CA . THR A 1 82 ? -2.807 -1.318 -4.992 1.00 91.81 82 THR A CA 1
ATOM 662 C C . THR A 1 82 ? -2.316 -2.757 -5.165 1.00 91.81 82 THR A C 1
ATOM 664 O O . THR A 1 82 ? -1.431 -3.019 -5.978 1.00 91.81 82 THR A O 1
ATOM 667 N N . ARG A 1 83 ? -2.925 -3.724 -4.467 1.00 89.12 83 ARG A N 1
ATOM 668 C CA . ARG A 1 83 ? -2.599 -5.154 -4.622 1.00 89.12 83 ARG A CA 1
ATOM 669 C C . ARG A 1 83 ? -2.881 -5.653 -6.038 1.00 89.12 83 ARG A C 1
ATOM 671 O O . ARG A 1 83 ? -2.073 -6.392 -6.597 1.00 89.12 83 ARG A O 1
ATOM 678 N N . GLU A 1 84 ? -3.998 -5.241 -6.631 1.00 89.75 84 GLU A N 1
ATOM 679 C CA . GLU A 1 84 ? -4.350 -5.593 -8.006 1.00 89.75 84 GLU A CA 1
ATOM 680 C C . GLU A 1 84 ? -3.382 -4.999 -9.030 1.00 89.75 84 GLU A C 1
ATOM 682 O O . GLU A 1 84 ? -3.011 -5.695 -9.976 1.00 89.75 84 GLU A O 1
ATOM 687 N N . ARG A 1 85 ? -2.944 -3.744 -8.857 1.00 88.75 85 ARG A N 1
ATOM 688 C CA . ARG A 1 85 ? -1.920 -3.131 -9.720 1.00 88.75 85 ARG A CA 1
ATOM 689 C C . ARG A 1 85 ? -0.618 -3.918 -9.674 1.00 88.75 85 ARG A C 1
ATOM 691 O O . ARG A 1 85 ? -0.119 -4.310 -10.727 1.00 88.75 85 ARG A O 1
ATOM 698 N N . VAL A 1 86 ? -0.117 -4.220 -8.474 1.00 86.12 86 VAL A N 1
ATOM 699 C CA . VAL A 1 86 ? 1.105 -5.020 -8.289 1.00 86.12 86 VAL A CA 1
ATOM 700 C C . VAL A 1 86 ? 0.973 -6.385 -8.963 1.00 86.12 86 VAL A C 1
ATOM 702 O O . VAL A 1 86 ? 1.869 -6.790 -9.703 1.00 86.12 86 VAL A O 1
ATOM 705 N N . LYS A 1 87 ? -0.165 -7.066 -8.779 1.00 85.06 87 LYS A N 1
ATOM 706 C CA . LYS A 1 87 ? -0.432 -8.349 -9.438 1.00 85.06 87 LYS A CA 1
ATOM 707 C C . LYS A 1 87 ? -0.420 -8.221 -10.966 1.00 85.06 87 LYS A C 1
ATOM 709 O O . LYS A 1 87 ? 0.253 -8.999 -11.629 1.00 85.06 87 LYS A O 1
ATOM 714 N N . LYS A 1 88 ? -1.092 -7.210 -11.527 1.00 85.69 88 LYS A N 1
ATOM 715 C CA . LYS A 1 88 ? -1.117 -6.956 -12.980 1.00 85.69 88 LYS A CA 1
ATOM 716 C C . LYS A 1 88 ? 0.273 -6.692 -13.554 1.00 85.69 88 LYS A C 1
ATOM 718 O O . LYS A 1 88 ? 0.553 -7.120 -14.669 1.00 85.69 88 LYS A O 1
ATOM 723 N N . TYR A 1 89 ? 1.137 -5.982 -12.828 1.00 82.38 89 TYR A N 1
ATOM 724 C CA . TYR A 1 89 ? 2.520 -5.778 -13.259 1.00 82.38 89 TYR A CA 1
ATOM 725 C C . TYR A 1 89 ? 3.302 -7.091 -13.287 1.00 82.38 89 TYR A C 1
ATOM 727 O O . TYR A 1 89 ? 4.033 -7.333 -14.243 1.00 82.38 89 TYR A O 1
ATOM 735 N N . PHE A 1 90 ? 3.113 -7.945 -12.281 1.00 74.94 90 PHE A N 1
ATOM 736 C CA . PHE A 1 90 ? 3.751 -9.256 -12.234 1.00 74.94 90 PHE A CA 1
ATOM 737 C C . PHE A 1 90 ? 3.286 -10.154 -13.391 1.00 74.94 90 PHE A C 1
ATOM 739 O O . PHE A 1 90 ? 4.117 -10.658 -14.140 1.00 74.94 90 PHE A O 1
ATOM 746 N N . ASP A 1 91 ? 1.971 -10.259 -13.601 1.00 80.12 91 ASP A N 1
ATOM 747 C CA . ASP A 1 91 ? 1.372 -11.088 -14.658 1.00 80.12 91 ASP A CA 1
ATOM 748 C C . ASP A 1 91 ? 1.769 -10.631 -16.074 1.00 8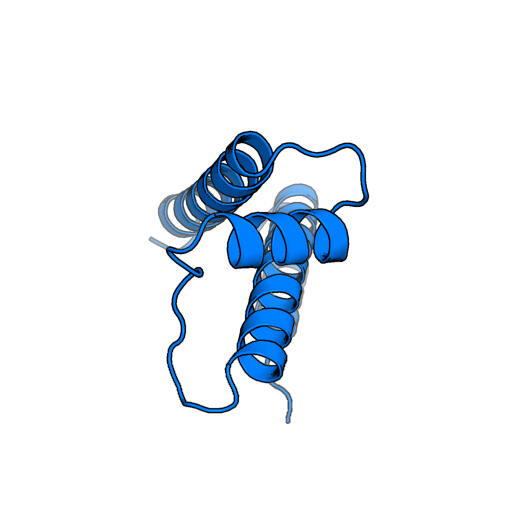0.12 91 ASP A C 1
ATOM 750 O O . ASP A 1 91 ? 1.817 -11.436 -16.995 1.00 80.12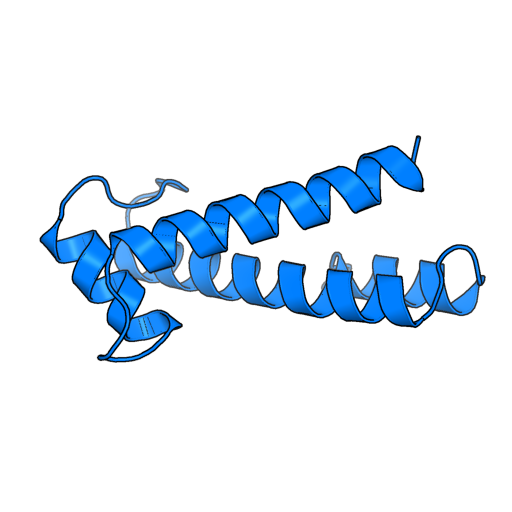 91 ASP A O 1
ATOM 754 N N . ARG A 1 92 ? 2.027 -9.332 -16.273 1.00 81.06 92 ARG A N 1
ATOM 755 C CA . ARG A 1 92 ? 2.317 -8.759 -17.597 1.00 81.06 92 ARG A CA 1
ATOM 756 C C . ARG A 1 92 ? 3.789 -8.832 -18.006 1.00 81.06 92 ARG A C 1
ATOM 758 O O . ARG A 1 92 ? 4.071 -8.767 -19.200 1.00 81.06 92 ARG A O 1
ATOM 765 N N . TRP A 1 93 ? 4.709 -8.859 -17.044 1.00 71.94 93 TRP A N 1
ATOM 766 C CA . TRP A 1 93 ? 6.137 -8.653 -17.315 1.00 71.94 93 TRP A CA 1
ATOM 767 C C . TRP A 1 93 ? 7.062 -9.740 -16.761 1.00 71.94 93 TRP A C 1
ATOM 769 O O . TRP A 1 93 ? 8.228 -9.777 -17.145 1.00 71.94 93 TRP A O 1
ATOM 779 N N . LEU A 1 94 ? 6.585 -10.589 -15.847 1.00 66.00 94 LEU A N 1
ATOM 780 C CA . LEU A 1 94 ? 7.389 -11.636 -15.202 1.00 66.00 94 LEU A CA 1
ATOM 781 C C . LEU A 1 94 ? 6.871 -13.057 -15.489 1.00 66.00 94 LEU A C 1
ATOM 783 O O . LEU A 1 94 ? 7.409 -14.01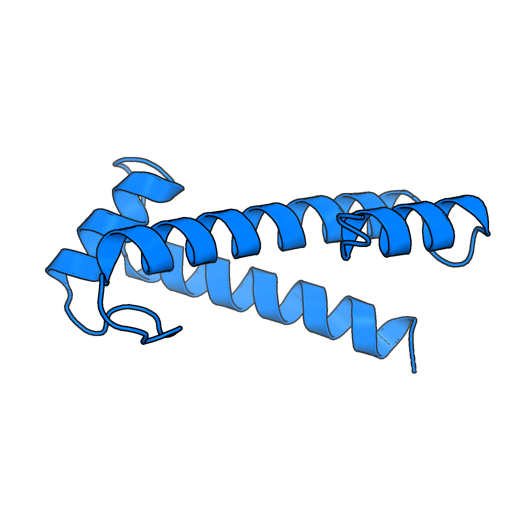2 -14.927 1.00 66.00 94 LEU A O 1
ATOM 787 N N . TYR A 1 95 ? 5.875 -13.190 -16.371 1.00 51.34 95 TYR A N 1
ATOM 788 C CA . TYR A 1 95 ? 5.335 -14.448 -16.893 1.00 51.34 95 TYR A CA 1
ATOM 789 C C . TYR A 1 95 ? 5.242 -14.422 -18.419 1.00 51.34 95 TYR A C 1
ATOM 791 O O . TYR A 1 95 ? 4.975 -13.332 -18.974 1.00 51.34 95 TYR A O 1
#

Foldseek 3Di:
DCPDVLVVLVVCVVVVLDDPVLSVLLVVLVVLVVVLQVVCCVVPVDDDSDQDPDLVSLQVSCCVSPNNPDHSVVSVVVNVVSVVSNVVSCVPRVD

Sequence (95 aa):
LSGNTLDGIESLKKEKLLPTEVCHGLIEDYLYLRRIEHFLQIFENLKTHTLPTGDKELEALSRRIEGPDISPQDFLKKINETRERVKKYFDRWLY

Radius of gyration: 15.28 Å; chains: 1; bounding box: 36×27×39 Å